Protein AF-A0A4W5NJ64-F1 (afdb_monomer)

Mean predicted aligned error: 7.66 Å

Foldseek 3Di:
DDDDDDPPCVVVVVVVVVVVLCVDPVSVCVPVCVVLVPDPCSPDQKFKWFWADWDFFAFAPPDGDTFTWTWTQTPVRRDIAIAGEDDPPRSVVDDGGWMWMKGFPPPSQDDDDRGPRHGIHTQDTPVPDGPVVVVVPD

Structure (mmCIF, N/CA/C/O backbone):
data_AF-A0A4W5NJ64-F1
#
_entry.id   AF-A0A4W5NJ64-F1
#
loop_
_atom_site.group_PDB
_atom_site.id
_atom_site.type_symbol
_atom_site.label_atom_id
_atom_site.label_alt_id
_atom_site.label_comp_id
_atom_site.label_asym_id
_atom_site.label_entity_id
_atom_site.label_seq_id
_atom_site.pdbx_PDB_ins_code
_atom_site.Cartn_x
_atom_site.Cartn_y
_atom_site.Cartn_z
_atom_site.occupancy
_atom_site.B_iso_or_equiv
_atom_site.auth_seq_id
_atom_site.auth_comp_id
_atom_site.auth_asym_id
_atom_site.auth_atom_id
_atom_site.pdbx_PDB_model_num
ATOM 1 N N . LEU A 1 1 ? 36.021 8.921 -16.426 1.00 61.88 1 LEU A N 1
ATOM 2 C CA . LEU A 1 1 ? 36.024 8.192 -17.720 1.00 61.88 1 LEU A CA 1
ATOM 3 C C . LEU A 1 1 ? 34.623 8.229 -18.337 1.00 61.88 1 LEU A C 1
ATOM 5 O O . LEU A 1 1 ? 33.665 7.970 -17.621 1.00 61.88 1 LEU A O 1
ATOM 9 N N . GLY A 1 2 ? 34.485 8.582 -19.620 1.00 83.94 2 GLY A N 1
ATOM 10 C CA . GLY A 1 2 ? 33.190 8.682 -20.316 1.00 83.94 2 GLY A CA 1
ATOM 11 C C . GLY A 1 2 ? 32.767 7.407 -21.063 1.00 83.94 2 GLY A C 1
ATOM 12 O O . GLY A 1 2 ? 33.479 6.405 -21.074 1.00 83.94 2 GLY A O 1
ATOM 13 N N . LYS A 1 3 ? 31.600 7.450 -21.721 1.00 88.75 3 LYS A N 1
ATOM 14 C CA . LYS A 1 3 ? 31.104 6.358 -22.583 1.00 88.75 3 LYS A CA 1
ATOM 15 C C . LYS A 1 3 ? 32.021 6.158 -23.799 1.00 88.75 3 LYS A C 1
ATOM 17 O O . LYS A 1 3 ? 32.560 7.126 -24.331 1.00 88.75 3 LYS A O 1
ATOM 22 N N . CYS A 1 4 ? 32.150 4.918 -24.273 1.00 89.62 4 CYS A N 1
ATOM 23 C CA . CYS A 1 4 ? 32.887 4.609 -25.503 1.00 89.62 4 CYS A CA 1
ATOM 24 C C . CYS A 1 4 ? 32.230 5.289 -26.722 1.00 89.62 4 CYS A C 1
ATOM 26 O O . CYS A 1 4 ? 31.006 5.270 -26.835 1.00 89.62 4 CYS A O 1
ATOM 28 N N . ARG A 1 5 ? 33.037 5.863 -27.630 1.00 90.50 5 ARG A N 1
ATOM 29 C CA . ARG A 1 5 ? 32.572 6.618 -28.818 1.00 90.50 5 ARG A CA 1
ATOM 30 C C . ARG A 1 5 ? 32.934 5.981 -30.170 1.00 90.50 5 ARG A C 1
ATOM 32 O O . ARG A 1 5 ? 32.692 6.578 -31.209 1.00 90.50 5 ARG A O 1
ATOM 39 N N . GLY A 1 6 ? 33.526 4.785 -30.178 1.00 92.56 6 GLY A N 1
ATOM 40 C CA . GLY A 1 6 ? 33.935 4.118 -31.420 1.00 92.56 6 GLY A CA 1
ATOM 41 C C . GLY A 1 6 ? 32.748 3.589 -32.236 1.00 92.56 6 GLY A C 1
ATOM 42 O O . GLY A 1 6 ? 31.773 3.098 -31.663 1.00 92.56 6 GLY A O 1
ATOM 43 N N . LEU A 1 7 ? 32.866 3.600 -33.568 1.00 90.50 7 LEU A N 1
ATOM 44 C CA . LEU A 1 7 ? 31.830 3.159 -34.520 1.00 90.50 7 LEU A CA 1
ATOM 45 C C . LEU A 1 7 ? 31.311 1.727 -34.261 1.00 90.50 7 LEU A C 1
ATOM 47 O O . LEU A 1 7 ? 30.127 1.453 -34.422 1.00 90.50 7 LEU A O 1
ATOM 51 N N . ARG A 1 8 ? 32.166 0.810 -33.779 1.00 92.88 8 ARG A N 1
ATOM 52 C CA . ARG A 1 8 ? 31.817 -0.601 -33.500 1.00 92.88 8 ARG A CA 1
ATOM 53 C C . ARG A 1 8 ? 31.455 -0.885 -32.030 1.00 92.88 8 ARG A C 1
ATOM 55 O O . ARG A 1 8 ? 31.517 -2.026 -31.583 1.00 92.88 8 ARG A O 1
ATOM 62 N N . THR A 1 9 ? 31.071 0.128 -31.243 1.00 93.12 9 THR A N 1
ATOM 63 C CA . THR A 1 9 ? 30.834 -0.020 -29.785 1.00 93.12 9 THR A CA 1
ATOM 64 C C . THR A 1 9 ? 29.366 -0.210 -29.373 1.00 93.12 9 THR A C 1
ATOM 66 O O . THR A 1 9 ? 29.065 -0.313 -28.180 1.00 93.12 9 THR A O 1
ATOM 69 N N . ALA A 1 10 ? 28.443 -0.338 -30.332 1.00 92.94 10 ALA A N 1
ATOM 70 C CA . ALA A 1 10 ? 27.000 -0.420 -30.082 1.00 92.94 10 ALA A CA 1
ATOM 71 C C . ALA A 1 10 ? 26.595 -1.518 -29.073 1.00 92.94 10 ALA A C 1
ATOM 73 O O . ALA A 1 10 ? 25.803 -1.268 -28.161 1.00 92.94 10 ALA A O 1
ATOM 74 N N . ARG A 1 11 ? 27.175 -2.725 -29.179 1.00 94.19 11 ARG A N 1
ATOM 75 C CA . ARG A 1 11 ? 26.878 -3.850 -28.268 1.00 94.19 11 ARG A CA 1
ATOM 76 C C . ARG A 1 11 ? 27.218 -3.513 -26.813 1.00 94.19 11 ARG A C 1
ATOM 78 O O . ARG A 1 11 ? 26.405 -3.763 -25.924 1.00 94.19 11 ARG A O 1
ATOM 85 N N . LYS A 1 12 ? 28.387 -2.906 -26.584 1.00 93.38 12 LYS A N 1
ATOM 86 C CA . LYS A 1 12 ? 28.856 -2.507 -25.249 1.00 93.38 12 LYS A CA 1
ATOM 87 C C . LYS A 1 12 ? 27.936 -1.451 -24.641 1.00 93.38 12 LYS A C 1
ATOM 89 O O . LYS A 1 12 ? 27.519 -1.601 -23.497 1.00 93.38 12 LYS A O 1
ATOM 94 N N . LEU A 1 13 ? 27.555 -0.434 -2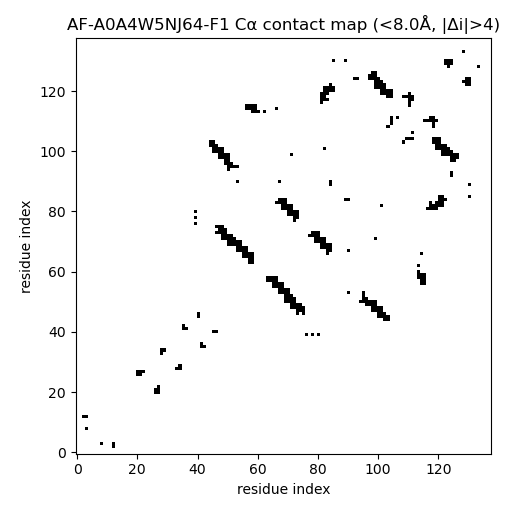5.418 1.00 94.19 13 LEU A N 1
ATOM 95 C CA . LEU A 1 13 ? 26.632 0.614 -24.967 1.00 94.19 13 LEU A CA 1
ATOM 96 C C . LEU A 1 13 ? 25.252 0.051 -24.596 1.00 94.19 13 LEU A C 1
ATOM 98 O O . LEU A 1 13 ? 24.678 0.449 -23.582 1.00 94.19 13 LEU A O 1
ATOM 102 N N . ARG A 1 14 ? 24.735 -0.904 -25.379 1.00 94.62 14 ARG A N 1
ATOM 103 C CA . ARG A 1 14 ? 23.450 -1.564 -25.108 1.00 94.62 14 ARG A CA 1
ATOM 104 C C . ARG A 1 14 ? 23.479 -2.385 -23.820 1.00 94.62 14 ARG A C 1
ATOM 106 O O . ARG A 1 14 ? 22.570 -2.248 -23.003 1.00 94.62 14 ARG A O 1
ATOM 113 N N . ASN A 1 15 ? 24.501 -3.222 -23.644 1.00 94.62 15 ASN A N 1
ATOM 114 C CA . ASN A 1 15 ? 24.629 -4.074 -22.460 1.00 94.62 15 ASN A CA 1
ATOM 115 C C . ASN A 1 15 ? 24.835 -3.229 -21.203 1.00 94.62 15 ASN A C 1
ATOM 117 O O . ASN A 1 15 ? 24.083 -3.383 -20.245 1.00 94.62 15 ASN A O 1
ATOM 121 N N . HIS A 1 16 ? 25.724 -2.235 -21.272 1.00 93.50 16 HIS A N 1
ATOM 122 C CA . HIS A 1 16 ? 25.937 -1.295 -20.178 1.00 93.50 16 HIS A CA 1
ATOM 123 C C . HIS A 1 16 ? 24.636 -0.579 -19.790 1.00 93.50 16 HIS A C 1
ATOM 125 O O . HIS A 1 16 ? 24.290 -0.520 -18.617 1.00 93.50 16 HIS A O 1
ATOM 131 N N . ARG A 1 17 ? 23.842 -0.094 -20.758 1.00 93.00 17 ARG A N 1
ATOM 132 C CA . ARG A 1 17 ? 22.546 0.533 -20.450 1.00 93.00 17 ARG A CA 1
ATOM 133 C C . ARG A 1 17 ? 21.558 -0.442 -19.810 1.00 93.00 17 ARG A C 1
ATOM 135 O O . ARG A 1 17 ? 20.799 -0.026 -18.943 1.00 93.00 17 ARG A O 1
ATOM 142 N N . ARG A 1 18 ? 21.539 -1.707 -20.242 1.00 93.06 18 ARG A N 1
ATOM 143 C CA . ARG A 1 18 ? 20.667 -2.748 -19.678 1.00 93.06 18 ARG A CA 1
ATOM 144 C C . ARG A 1 18 ? 21.027 -3.038 -18.223 1.00 93.06 18 ARG A C 1
ATOM 146 O O . ARG A 1 18 ? 20.129 -3.070 -17.393 1.00 93.06 18 ARG A O 1
ATOM 153 N N . GLU A 1 19 ? 22.311 -3.203 -17.927 1.00 93.31 19 GLU A N 1
ATOM 154 C CA . GLU A 1 19 ? 22.823 -3.393 -16.565 1.00 93.31 19 GLU A CA 1
ATOM 155 C 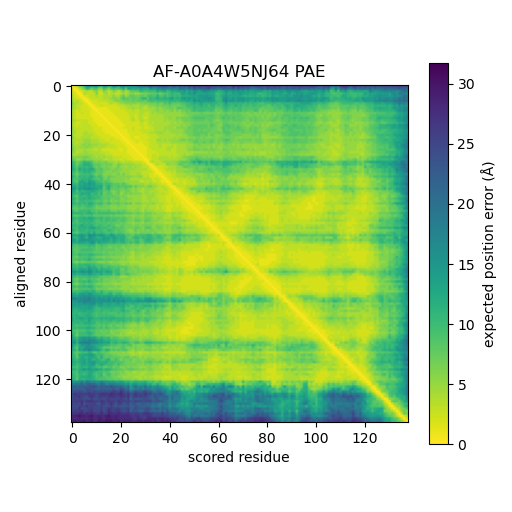C . GLU A 1 19 ? 22.509 -2.179 -15.692 1.00 93.31 19 GLU A C 1
ATOM 157 O O . GLU A 1 19 ? 21.895 -2.315 -14.639 1.00 93.31 19 GLU A O 1
ATOM 162 N N . GLN A 1 20 ? 22.811 -0.974 -16.186 1.00 93.44 20 GLN A N 1
ATOM 163 C CA . GLN A 1 20 ? 22.557 0.262 -15.450 1.00 93.44 20 GLN A CA 1
ATOM 164 C C . GLN A 1 20 ? 21.072 0.495 -15.163 1.00 93.44 20 GLN A C 1
ATOM 166 O O . GLN A 1 20 ? 20.718 1.039 -14.120 1.00 93.44 20 GLN A O 1
ATOM 171 N N . ARG A 1 21 ? 20.179 0.027 -16.044 1.00 94.19 21 ARG A N 1
ATOM 172 C CA . ARG A 1 21 ? 18.732 0.127 -15.837 1.00 94.19 21 ARG A CA 1
ATOM 173 C C . ARG A 1 21 ? 18.262 -0.627 -14.589 1.00 94.19 21 ARG A C 1
ATOM 175 O O . ARG A 1 21 ? 17.286 -0.217 -13.976 1.00 94.19 21 ARG A O 1
ATOM 182 N N . TRP A 1 22 ? 18.958 -1.682 -14.167 1.00 93.00 22 TRP A N 1
ATOM 183 C CA . TRP A 1 22 ? 18.621 -2.405 -12.936 1.00 93.00 22 TRP A CA 1
ATOM 184 C C . TRP A 1 22 ? 18.959 -1.639 -11.651 1.00 93.00 22 TRP A C 1
ATO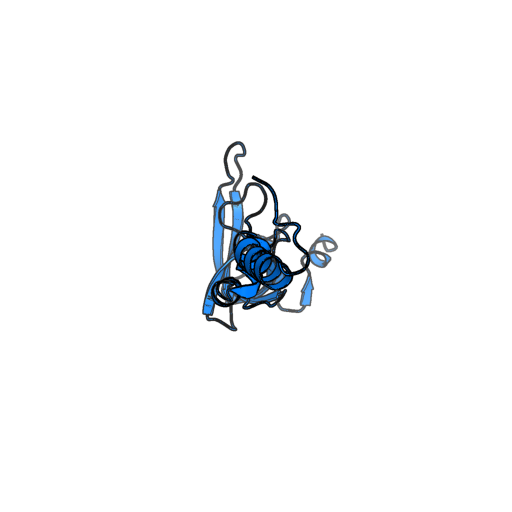M 186 O O . TRP A 1 22 ? 18.408 -1.969 -10.598 1.00 93.00 22 TRP A O 1
ATOM 196 N N . HIS A 1 23 ? 19.807 -0.607 -11.723 1.00 91.62 23 HIS A N 1
ATOM 197 C CA . HIS A 1 23 ? 20.041 0.307 -10.601 1.00 91.62 23 HIS A CA 1
ATOM 198 C C . HIS A 1 23 ? 18.899 1.318 -10.417 1.00 91.62 23 HIS A C 1
ATOM 200 O O . HIS A 1 23 ? 18.755 1.878 -9.330 1.00 91.62 23 HIS A O 1
ATOM 206 N N . ASP A 1 24 ? 18.042 1.514 -11.425 1.00 93.62 24 ASP A N 1
ATOM 207 C CA . ASP A 1 24 ? 16.823 2.303 -11.265 1.00 93.62 24 ASP A CA 1
ATOM 208 C C . ASP A 1 24 ? 15.805 1.535 -10.405 1.00 93.62 24 ASP A C 1
ATOM 210 O O . ASP A 1 24 ? 15.321 0.449 -10.748 1.00 93.62 24 ASP A O 1
ATOM 214 N N . LYS A 1 25 ? 15.449 2.138 -9.267 1.00 90.44 25 LYS A N 1
ATOM 215 C CA . LYS A 1 25 ? 14.502 1.594 -8.291 1.00 90.44 25 LYS A CA 1
ATOM 216 C C . LYS A 1 25 ? 13.129 1.315 -8.902 1.00 90.44 25 LYS A C 1
ATOM 218 O O . LYS A 1 25 ? 12.506 0.316 -8.538 1.00 90.44 25 LYS A O 1
ATOM 223 N N . GLN A 1 26 ? 12.636 2.175 -9.798 1.00 89.94 26 GLN A N 1
ATOM 224 C CA . GLN A 1 26 ? 11.323 1.987 -10.421 1.00 89.94 26 GLN A CA 1
ATOM 225 C C . GLN A 1 26 ? 11.354 0.816 -11.399 1.00 89.94 26 GLN A C 1
ATOM 227 O O . GLN A 1 26 ? 10.488 -0.060 -11.337 1.00 89.94 26 GLN A O 1
ATOM 232 N N . TYR A 1 27 ? 12.395 0.757 -12.232 1.00 92.00 27 TYR A N 1
ATOM 233 C CA . TYR A 1 27 ? 12.587 -0.337 -13.175 1.00 92.00 27 TYR A CA 1
ATOM 234 C C . TYR A 1 27 ? 12.708 -1.681 -12.455 1.00 92.00 27 TYR A C 1
ATOM 236 O O . TYR A 1 27 ? 11.979 -2.620 -12.782 1.00 92.00 27 TYR A O 1
ATOM 244 N N . LYS A 1 28 ? 13.547 -1.750 -11.413 1.00 92.06 28 LYS A N 1
ATOM 245 C CA . LYS A 1 28 ? 13.707 -2.948 -10.583 1.00 92.06 28 LYS A CA 1
ATOM 246 C C . LYS A 1 28 ? 12.385 -3.373 -9.941 1.00 92.06 28 LYS A C 1
ATOM 248 O O . LYS A 1 28 ? 12.041 -4.549 -9.986 1.00 92.06 28 LYS A O 1
ATOM 253 N N . LYS A 1 29 ? 11.608 -2.434 -9.385 1.00 87.81 29 LYS A N 1
ATOM 254 C CA . LYS A 1 29 ? 10.309 -2.732 -8.751 1.00 87.81 29 LYS A CA 1
ATOM 255 C C . LYS A 1 29 ? 9.297 -3.318 -9.744 1.00 87.81 29 LYS A C 1
ATOM 257 O O . LYS A 1 29 ? 8.554 -4.218 -9.364 1.00 87.81 29 LYS A O 1
ATOM 262 N N . ALA A 1 30 ? 9.275 -2.819 -10.980 1.00 87.44 30 ALA A N 1
ATOM 263 C CA . ALA A 1 30 ? 8.356 -3.282 -12.017 1.00 87.44 30 ALA A CA 1
ATOM 264 C C . ALA A 1 30 ? 8.754 -4.647 -12.608 1.00 87.44 30 ALA A C 1
ATOM 266 O O . ALA A 1 30 ? 7.890 -5.493 -12.804 1.00 87.44 30 ALA A O 1
ATOM 267 N N . HIS A 1 31 ? 10.049 -4.886 -12.849 1.00 88.44 31 HIS A N 1
ATOM 268 C CA . HIS A 1 31 ? 10.515 -6.054 -13.612 1.00 88.44 31 HIS A CA 1
ATOM 269 C C . HIS A 1 31 ? 10.911 -7.258 -12.748 1.00 88.44 31 HIS A C 1
ATOM 271 O O . HIS A 1 31 ? 11.024 -8.362 -13.269 1.00 88.44 31 HIS A O 1
ATOM 277 N N . LEU A 1 32 ? 11.117 -7.081 -11.438 1.00 86.69 32 LEU A N 1
ATOM 278 C CA . LEU A 1 32 ? 11.476 -8.186 -10.538 1.00 86.69 32 LEU A CA 1
ATOM 279 C C . LEU A 1 32 ? 10.262 -9.036 -10.111 1.00 86.69 32 LEU A C 1
ATOM 281 O O . LEU A 1 32 ? 10.432 -10.120 -9.56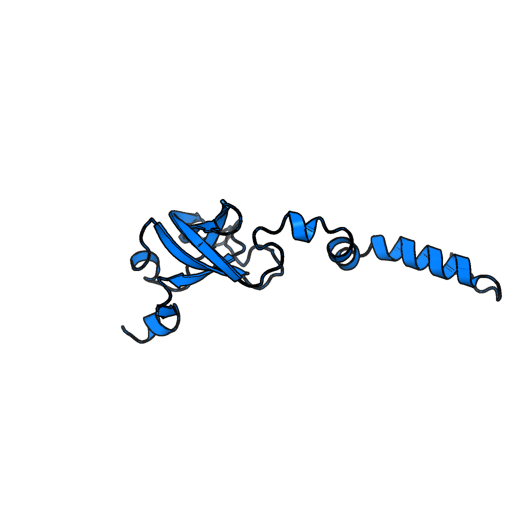6 1.00 86.69 32 LEU A O 1
ATOM 285 N N . GLY A 1 33 ? 9.031 -8.535 -10.272 1.00 84.12 33 GLY A N 1
ATOM 286 C CA . GLY A 1 33 ? 7.796 -9.234 -9.874 1.00 84.12 33 GLY A CA 1
ATOM 287 C C . GLY A 1 33 ? 7.570 -9.364 -8.356 1.00 84.12 33 GLY A C 1
ATOM 288 O O . GLY A 1 33 ? 6.436 -9.551 -7.913 1.00 84.12 33 GLY A O 1
ATOM 289 N N . THR A 1 34 ? 8.600 -9.171 -7.522 1.00 85.44 34 THR A N 1
ATOM 290 C CA . THR A 1 34 ? 8.506 -9.225 -6.050 1.00 85.44 34 THR A CA 1
ATOM 291 C C . THR A 1 34 ? 7.461 -8.259 -5.498 1.00 85.44 34 THR A C 1
ATOM 293 O O . THR A 1 34 ? 6.740 -8.590 -4.559 1.00 85.44 34 THR A O 1
ATOM 296 N N . ALA A 1 35 ? 7.343 -7.071 -6.098 1.00 81.00 35 ALA A N 1
ATOM 297 C CA . ALA A 1 35 ? 6.365 -6.073 -5.684 1.00 81.00 35 ALA A CA 1
ATOM 298 C C . ALA A 1 35 ? 4.920 -6.550 -5.887 1.00 81.00 35 ALA A C 1
ATOM 300 O O . ALA A 1 35 ? 4.070 -6.255 -5.051 1.00 81.00 35 ALA A O 1
ATOM 301 N N . LEU A 1 36 ? 4.648 -7.310 -6.953 1.00 82.44 36 LEU A N 1
ATOM 302 C CA . LEU A 1 36 ? 3.325 -7.868 -7.228 1.00 82.44 36 LEU A CA 1
ATOM 303 C C . LEU A 1 36 ? 2.969 -8.952 -6.201 1.00 82.44 36 LEU A C 1
ATOM 305 O O . LEU A 1 36 ? 1.888 -8.916 -5.622 1.00 82.44 36 LEU A O 1
ATOM 309 N N . LYS A 1 37 ? 3.917 -9.854 -5.909 1.00 83.25 37 LYS A N 1
ATOM 310 C CA . LYS A 1 37 ? 3.747 -10.943 -4.930 1.00 83.25 37 LYS A CA 1
ATOM 311 C C . LYS A 1 37 ? 3.552 -10.423 -3.500 1.00 83.25 37 LYS A C 1
ATOM 313 O O . LYS A 1 37 ? 2.717 -10.929 -2.745 1.00 83.25 37 LYS A O 1
ATOM 318 N N . ALA A 1 38 ? 4.322 -9.404 -3.121 1.00 85.69 38 ALA A N 1
ATOM 319 C CA . ALA A 1 38 ? 4.265 -8.812 -1.788 1.00 85.69 38 ALA A CA 1
ATOM 320 C C . ALA A 1 38 ? 3.029 -7.921 -1.583 1.00 85.69 38 ALA A C 1
ATOM 322 O O . ALA A 1 38 ? 2.560 -7.781 -0.453 1.00 85.69 38 ALA A O 1
ATOM 323 N N . ASN A 1 39 ? 2.480 -7.325 -2.647 1.00 86.75 39 ASN A N 1
ATOM 324 C CA . ASN A 1 39 ? 1.328 -6.436 -2.535 1.00 86.75 39 ASN A CA 1
ATOM 325 C C . ASN A 1 39 ? 0.085 -7.214 -2.050 1.00 86.75 39 ASN A C 1
ATOM 327 O O . ASN A 1 39 ? -0.326 -8.175 -2.706 1.00 86.75 39 ASN A O 1
ATOM 331 N N . PRO A 1 40 ? -0.562 -6.818 -0.937 1.00 86.94 40 PRO A N 1
ATOM 332 C CA . PRO A 1 40 ? -1.781 -7.477 -0.471 1.00 86.94 40 PRO A CA 1
ATOM 333 C C . PRO A 1 40 ? -2.939 -7.374 -1.473 1.00 86.94 40 PRO A C 1
ATOM 335 O O . PRO A 1 40 ? -3.797 -8.252 -1.486 1.00 86.94 40 PRO A O 1
ATOM 338 N N . PHE A 1 41 ? -2.942 -6.370 -2.359 1.00 88.00 41 PHE A N 1
ATOM 339 C CA . PHE A 1 41 ? -3.956 -6.236 -3.408 1.00 88.00 41 PHE A CA 1
ATOM 340 C C . PHE A 1 41 ? -3.651 -7.025 -4.684 1.00 88.00 41 PHE A C 1
ATOM 342 O O . PHE A 1 41 ? -4.525 -7.113 -5.545 1.00 88.00 41 PHE A O 1
ATOM 349 N N . GLY A 1 42 ? -2.455 -7.604 -4.826 1.00 84.56 42 GLY A N 1
ATOM 350 C CA . GLY A 1 42 ? -2.088 -8.377 -6.018 1.00 84.56 42 GLY A CA 1
ATOM 351 C C . GLY A 1 42 ? -2.093 -7.567 -7.322 1.00 84.56 42 GLY A C 1
ATOM 352 O O . GLY A 1 42 ? -2.294 -8.135 -8.384 1.00 84.56 42 GLY A O 1
ATOM 353 N N . GLY A 1 43 ? -1.917 -6.241 -7.254 1.00 84.25 43 GLY A N 1
ATOM 354 C CA . GLY A 1 43 ? -1.938 -5.354 -8.427 1.00 84.25 43 GLY A CA 1
ATOM 355 C C . GLY A 1 43 ? -3.294 -4.707 -8.731 1.00 84.25 43 GLY A C 1
ATOM 356 O O . GLY A 1 43 ? -3.339 -3.781 -9.533 1.00 84.25 43 GLY A O 1
ATOM 357 N N . ALA A 1 44 ? -4.369 -5.115 -8.050 1.00 88.50 44 ALA A N 1
ATOM 358 C CA . ALA A 1 44 ? -5.661 -4.439 -8.149 1.00 88.50 44 ALA A CA 1
ATOM 359 C C . ALA A 1 44 ? -5.644 -3.055 -7.473 1.00 88.50 44 ALA A C 1
AT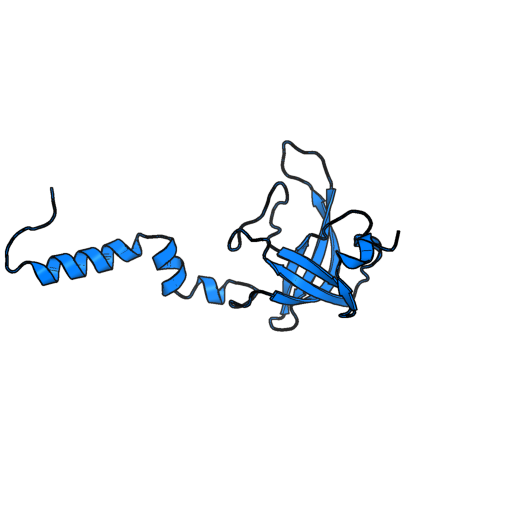OM 361 O O . ALA A 1 44 ? -4.899 -2.825 -6.515 1.00 88.50 44 ALA A O 1
ATOM 362 N N . SER A 1 45 ? -6.501 -2.149 -7.951 1.00 87.12 45 SER A N 1
ATOM 363 C CA . SER A 1 45 ? -6.693 -0.815 -7.368 1.00 87.12 45 SER A CA 1
ATOM 364 C C . SER A 1 45 ? -7.442 -0.868 -6.030 1.00 87.12 45 SER A C 1
ATOM 366 O O . SER A 1 45 ? -7.072 -0.161 -5.090 1.00 87.12 45 SER A O 1
ATOM 368 N N . HIS A 1 46 ? -8.442 -1.749 -5.940 1.00 89.75 46 HIS A N 1
ATOM 369 C CA . HIS A 1 46 ? -9.324 -1.926 -4.787 1.00 89.75 46 HIS A CA 1
ATOM 370 C C . HIS A 1 46 ? -9.380 -3.400 -4.369 1.00 89.75 46 HIS A C 1
ATOM 372 O O . HIS A 1 46 ? -9.041 -4.310 -5.138 1.00 89.75 46 HIS A O 1
ATOM 378 N N . ALA A 1 47 ? -9.797 -3.651 -3.133 1.00 91.50 47 ALA A N 1
ATOM 379 C CA . ALA A 1 47 ? -10.053 -4.993 -2.640 1.00 91.50 47 ALA A CA 1
ATOM 380 C C . ALA A 1 47 ? -11.211 -4.994 -1.643 1.00 91.50 47 ALA A C 1
ATOM 382 O O . ALA A 1 47 ? -11.286 -4.119 -0.784 1.00 91.50 47 ALA A O 1
ATOM 383 N N . LYS A 1 48 ? -12.073 -6.007 -1.741 1.00 91.69 48 LYS A N 1
ATOM 384 C CA . LYS A 1 48 ? -13.089 -6.284 -0.728 1.00 91.69 48 LYS A CA 1
ATOM 385 C C . LYS A 1 48 ? -12.468 -7.067 0.433 1.00 91.69 48 LYS A C 1
ATOM 387 O O . LYS A 1 48 ? -11.602 -7.929 0.217 1.00 91.69 48 LYS A O 1
ATOM 392 N N . GLY A 1 49 ? -12.892 -6.763 1.649 1.00 93.44 49 GLY A N 1
ATOM 393 C CA . GLY A 1 49 ? -12.482 -7.471 2.850 1.00 93.44 49 GLY A CA 1
ATOM 394 C C . GLY A 1 49 ? -13.560 -7.467 3.923 1.00 93.44 49 GLY A C 1
ATOM 395 O O . GLY A 1 49 ? -14.560 -6.775 3.786 1.00 93.44 49 GLY A O 1
ATOM 396 N N . ILE A 1 50 ? -13.32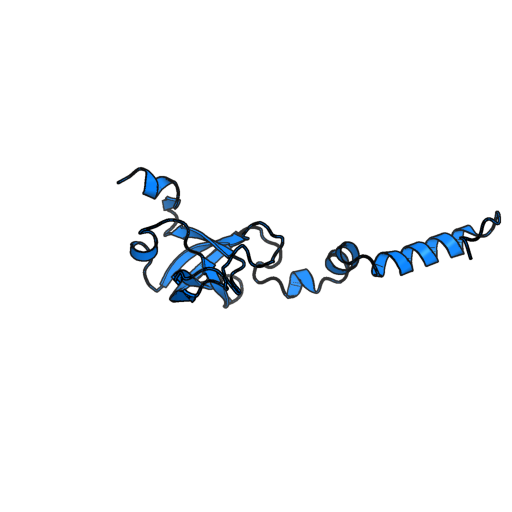5 -8.255 4.964 1.00 92.88 50 ILE A N 1
ATOM 397 C CA . ILE A 1 50 ? -14.193 -8.400 6.132 1.00 92.88 50 ILE A CA 1
ATOM 398 C C . ILE A 1 50 ? -13.511 -7.729 7.322 1.00 92.88 50 ILE A C 1
ATOM 400 O O . ILE A 1 50 ? -12.298 -7.890 7.507 1.00 92.88 50 ILE A O 1
ATOM 404 N N . VAL A 1 51 ? -14.263 -6.961 8.102 1.00 93.31 51 VAL A N 1
ATOM 405 C CA . VAL A 1 51 ? -13.767 -6.319 9.324 1.00 93.31 51 VAL A CA 1
ATOM 406 C C . VAL A 1 51 ? -13.541 -7.359 10.417 1.00 93.31 51 VAL A C 1
ATOM 408 O O . VAL A 1 51 ? -14.387 -8.211 10.651 1.00 93.31 51 VAL A O 1
ATOM 411 N N . LEU A 1 52 ? -12.387 -7.284 11.081 1.00 93.38 52 LEU A N 1
ATOM 412 C CA . LEU A 1 52 ? -12.062 -8.117 12.239 1.00 93.38 52 LEU A CA 1
ATOM 413 C C . LEU A 1 52 ? -12.245 -7.350 13.547 1.00 93.38 52 LEU A C 1
ATOM 415 O O . LEU A 1 52 ? -12.961 -7.800 14.421 1.00 93.38 52 LEU A O 1
ATOM 419 N N . GLU A 1 53 ? -11.570 -6.208 13.685 1.00 93.06 53 GLU A N 1
ATOM 420 C CA . GLU A 1 53 ? -11.566 -5.420 14.921 1.00 93.06 53 GLU A CA 1
ATOM 421 C C . GLU A 1 53 ? -11.338 -3.933 14.613 1.00 93.06 53 GLU A C 1
ATOM 423 O O . GLU A 1 53 ? -10.688 -3.567 13.618 1.00 93.06 53 GLU A O 1
ATOM 428 N N . LYS A 1 54 ? -11.842 -3.066 15.494 1.00 91.56 54 LYS A N 1
ATOM 429 C CA . LYS A 1 54 ? -11.584 -1.619 15.479 1.00 91.56 54 LYS A CA 1
ATOM 430 C C . LYS A 1 54 ? -10.269 -1.334 16.206 1.00 91.56 54 LYS A C 1
ATOM 432 O O . LYS A 1 54 ? -10.049 -1.824 17.306 1.00 91.56 54 LYS A O 1
ATOM 437 N N . VAL A 1 55 ? -9.392 -0.527 15.610 1.00 92.56 55 VAL A N 1
ATOM 438 C CA . VAL A 1 55 ? -8.064 -0.212 16.165 1.00 92.56 55 VAL A CA 1
ATOM 439 C C . VAL A 1 55 ? -7.841 1.293 16.199 1.00 92.56 55 VAL A C 1
ATOM 441 O O . VAL A 1 55 ? -7.939 1.973 15.179 1.00 92.56 55 VAL A O 1
ATOM 444 N N . GLY A 1 56 ? -7.468 1.814 17.365 1.00 92.00 56 GLY A N 1
ATOM 445 C CA . GLY A 1 56 ? -6.913 3.159 17.493 1.00 92.00 56 GLY A CA 1
ATOM 446 C C . GLY A 1 56 ? -5.411 3.132 17.231 1.00 92.00 56 GLY A C 1
ATOM 447 O O . GLY A 1 56 ? -4.677 2.464 17.951 1.00 92.00 56 GLY A O 1
ATOM 448 N N . VAL A 1 57 ? -4.947 3.837 16.198 1.00 92.38 57 VAL A N 1
ATOM 449 C CA . VAL A 1 57 ? -3.511 3.983 15.918 1.00 92.38 57 VAL A CA 1
ATOM 450 C C . VAL A 1 57 ? -3.054 5.358 16.384 1.00 92.38 57 VAL A C 1
ATOM 452 O O . VAL A 1 57 ? -3.600 6.370 15.948 1.00 92.38 57 VAL A O 1
ATOM 455 N N . GLU A 1 58 ? -2.039 5.407 17.239 1.00 92.44 58 GLU A N 1
ATOM 456 C CA . GLU A 1 58 ? -1.434 6.670 17.664 1.00 92.44 58 GLU A CA 1
ATOM 457 C C . GLU A 1 58 ? -0.737 7.374 16.493 1.00 92.44 58 GLU A C 1
ATOM 459 O O . GLU A 1 58 ? -0.052 6.754 15.668 1.00 92.44 58 GLU A O 1
ATOM 464 N N . ALA A 1 59 ? -0.926 8.688 16.407 1.00 93.31 59 ALA A N 1
ATOM 465 C CA . ALA A 1 59 ? -0.235 9.523 15.441 1.00 93.31 59 ALA A CA 1
ATOM 466 C C . ALA A 1 59 ? 1.274 9.563 15.725 1.00 93.31 59 ALA A C 1
ATOM 468 O O . ALA A 1 59 ? 1.736 9.497 16.863 1.00 93.31 59 ALA A O 1
ATOM 469 N N . LYS A 1 60 ? 2.068 9.708 14.664 1.00 91.44 60 LYS A N 1
ATOM 470 C CA . LYS A 1 60 ? 3.496 9.994 14.797 1.00 91.44 60 LYS A CA 1
ATOM 471 C C . LYS A 1 60 ? 3.704 11.377 15.410 1.00 91.44 60 LYS A C 1
ATOM 473 O O . LYS A 1 60 ? 3.049 12.345 15.018 1.00 91.44 60 LYS A O 1
ATOM 478 N N . GLN A 1 61 ? 4.722 11.468 16.262 1.00 90.50 61 GLN A N 1
ATOM 479 C CA . GLN A 1 61 ? 5.305 12.737 16.702 1.00 90.50 61 GLN A CA 1
ATOM 480 C C . GLN A 1 61 ? 5.588 13.623 15.473 1.00 90.50 61 GLN A C 1
ATOM 482 O O . GLN A 1 61 ? 6.101 13.098 14.475 1.00 90.50 61 GLN A O 1
ATOM 487 N N . PRO A 1 62 ? 5.243 14.925 15.473 1.00 92.75 62 PRO A N 1
ATOM 488 C CA . PRO A 1 62 ? 4.954 15.817 16.610 1.00 92.75 62 PRO A CA 1
ATOM 489 C C . PRO A 1 62 ? 3.477 15.917 17.043 1.00 92.75 62 PRO A C 1
ATOM 491 O O . PRO A 1 62 ? 3.155 16.700 17.931 1.00 92.75 62 PRO A O 1
ATOM 494 N N . ASN A 1 63 ? 2.566 15.178 16.406 1.00 91.44 63 ASN A N 1
ATOM 495 C CA . ASN A 1 63 ? 1.133 15.291 16.678 1.00 91.44 63 ASN A CA 1
ATOM 496 C C . ASN A 1 63 ? 0.699 14.336 17.800 1.00 91.44 63 ASN A C 1
ATOM 498 O O . ASN A 1 63 ? 1.219 13.227 17.908 1.00 91.44 63 ASN A O 1
ATOM 502 N N . SER A 1 64 ? -0.313 14.738 18.575 1.00 87.81 64 SER A N 1
ATOM 503 C CA . SER A 1 64 ? -0.990 13.896 19.569 1.00 87.81 64 SER A CA 1
ATOM 504 C C . SER A 1 64 ? -2.441 13.685 19.143 1.00 87.81 64 SER A C 1
ATOM 506 O O . SER A 1 64 ? -3.275 14.578 19.275 1.00 87.81 64 SER A O 1
ATOM 508 N N . ALA A 1 65 ? -2.727 12.531 18.538 1.00 90.44 65 ALA A N 1
ATOM 509 C CA . ALA A 1 65 ? -4.074 12.147 18.124 1.00 90.44 65 ALA A CA 1
ATOM 510 C C . ALA A 1 65 ? -4.187 10.625 17.987 1.00 90.44 65 ALA A C 1
ATOM 512 O O . ALA A 1 65 ? -3.227 9.955 17.603 1.00 90.44 65 ALA A O 1
ATOM 513 N N . ILE A 1 66 ? -5.386 10.091 18.229 1.00 91.00 66 ILE A N 1
ATOM 514 C CA . ILE A 1 66 ? -5.720 8.690 17.956 1.00 91.00 66 ILE A CA 1
ATOM 515 C C . ILE A 1 66 ? -6.463 8.630 16.623 1.00 91.00 66 ILE A C 1
ATOM 517 O O . ILE A 1 66 ? -7.540 9.202 16.454 1.00 91.00 66 ILE A O 1
ATOM 521 N N . ARG A 1 67 ? -5.877 7.938 15.649 1.00 91.56 67 ARG A N 1
ATOM 522 C CA . ARG A 1 67 ? -6.421 7.779 14.301 1.00 91.56 67 ARG A CA 1
ATOM 523 C C . ARG A 1 67 ? -7.262 6.512 14.245 1.00 91.56 67 ARG A C 1
ATOM 525 O O . ARG A 1 67 ? -6.760 5.407 14.457 1.00 91.56 67 ARG A O 1
ATOM 532 N N . LYS A 1 68 ? -8.549 6.685 13.945 1.00 91.06 68 LYS A N 1
ATOM 533 C CA . LYS A 1 68 ? -9.535 5.603 13.858 1.00 91.06 68 LYS A CA 1
ATOM 534 C C . LYS A 1 68 ? -9.213 4.713 12.656 1.00 91.06 68 LYS A C 1
ATOM 536 O O . LYS A 1 68 ? -9.253 5.148 11.505 1.00 91.06 68 LYS A O 1
ATOM 541 N N . CYS A 1 69 ? -8.847 3.470 12.930 1.00 92.00 69 CYS A N 1
ATOM 542 C CA . CYS A 1 69 ? -8.511 2.470 11.929 1.00 92.00 69 CYS A CA 1
ATOM 543 C C . CYS A 1 69 ? -9.303 1.187 12.182 1.00 92.00 69 CYS A C 1
ATOM 545 O O . CYS A 1 69 ? -9.870 0.965 13.249 1.00 92.00 69 CYS A O 1
ATOM 547 N N . VAL A 1 70 ? -9.318 0.317 11.182 1.00 93.00 70 VAL A N 1
ATOM 548 C CA . VAL A 1 70 ? -9.984 -0.980 11.238 1.00 93.00 70 VAL A CA 1
ATOM 549 C C . VAL A 1 70 ? -9.041 -2.039 10.689 1.00 93.00 70 VAL A C 1
ATOM 551 O O . VAL A 1 70 ? -8.318 -1.807 9.710 1.00 93.00 70 VAL A O 1
ATOM 554 N N . ARG A 1 71 ? -9.022 -3.216 11.317 1.00 94.31 71 ARG A N 1
ATOM 555 C CA . ARG A 1 71 ? -8.351 -4.384 10.748 1.00 94.31 71 ARG A CA 1
ATOM 556 C C . ARG A 1 71 ? -9.295 -5.109 9.821 1.00 94.31 71 ARG A C 1
ATOM 558 O O . ARG A 1 71 ? -10.393 -5.479 10.208 1.00 94.31 71 ARG A O 1
ATOM 565 N N . VAL A 1 72 ? -8.824 -5.347 8.608 1.00 94.12 72 VAL A N 1
ATOM 566 C CA . VAL A 1 72 ? -9.609 -5.963 7.546 1.00 94.12 72 VAL A CA 1
ATOM 567 C C . VAL A 1 72 ? -8.879 -7.193 7.038 1.00 94.12 72 VAL A C 1
ATOM 569 O O . VAL A 1 72 ? -7.681 -7.141 6.751 1.00 94.12 72 VAL A O 1
ATOM 572 N N . GLN A 1 73 ? -9.590 -8.300 6.886 1.00 94.62 73 GLN A N 1
ATOM 573 C CA . GLN A 1 73 ? -9.107 -9.480 6.188 1.00 94.62 73 GLN A CA 1
ATOM 574 C C . GLN A 1 73 ? -9.607 -9.462 4.747 1.00 94.62 73 GLN A C 1
ATOM 576 O O . GLN A 1 73 ? -10.804 -9.443 4.488 1.00 94.62 73 GLN A O 1
ATOM 581 N N . LEU A 1 74 ? -8.691 -9.466 3.780 1.00 93.81 74 LEU A N 1
ATOM 582 C CA . LEU A 1 74 ? -9.071 -9.496 2.369 1.00 93.81 74 LEU A CA 1
ATOM 583 C C . LEU A 1 74 ? -9.672 -10.853 1.998 1.00 93.81 74 LEU A C 1
ATOM 585 O O . LEU A 1 74 ? -9.008 -11.871 2.181 1.00 93.81 74 LEU A O 1
ATOM 589 N N . ILE A 1 75 ? -10.850 -10.857 1.371 1.00 92.56 75 ILE A N 1
ATOM 590 C CA . ILE A 1 75 ? -11.555 -12.094 0.982 1.00 92.56 75 ILE A CA 1
ATOM 591 C C . ILE A 1 75 ? -10.721 -12.895 -0.027 1.00 92.56 75 ILE A C 1
ATOM 593 O O . ILE A 1 75 ? -10.515 -14.091 0.131 1.00 92.56 75 ILE A O 1
ATOM 597 N N . LYS A 1 76 ? -10.144 -12.213 -1.024 1.00 88.81 76 LYS A N 1
ATOM 598 C CA . LYS A 1 76 ? -9.376 -12.856 -2.105 1.00 88.81 76 LYS A CA 1
ATOM 599 C C . LYS A 1 76 ? -8.108 -13.589 -1.655 1.00 88.81 76 LYS A C 1
ATOM 601 O O . LYS A 1 76 ? -7.699 -14.544 -2.296 1.00 88.81 76 LYS A O 1
ATOM 606 N N . ASN A 1 77 ? -7.449 -13.097 -0.604 1.00 88.06 77 ASN A N 1
ATOM 607 C CA . ASN A 1 77 ? -6.081 -13.501 -0.257 1.00 88.06 77 ASN A CA 1
ATOM 608 C C . ASN A 1 77 ? -5.936 -13.972 1.198 1.00 88.06 77 ASN A C 1
ATOM 610 O O . ASN A 1 77 ? -4.847 -14.389 1.579 1.00 88.06 77 ASN A O 1
ATOM 614 N N . GLY A 1 78 ? -6.951 -13.780 2.047 1.00 90.62 78 GLY A N 1
ATOM 615 C CA . GLY A 1 78 ? -6.882 -14.008 3.496 1.00 90.62 78 GLY A CA 1
ATOM 616 C C . GLY A 1 78 ? -5.896 -13.100 4.250 1.00 90.62 78 GLY A C 1
ATOM 617 O O . GLY A 1 78 ? -5.723 -13.235 5.459 1.00 90.62 78 GLY A O 1
ATOM 618 N N . LYS A 1 79 ? -5.227 -12.163 3.565 1.00 92.56 79 LYS A N 1
ATOM 619 C CA . LYS A 1 79 ? -4.237 -11.265 4.172 1.00 92.56 79 LYS A CA 1
ATOM 620 C C . LYS A 1 79 ? -4.932 -10.232 5.057 1.00 92.56 79 LYS A C 1
ATOM 622 O O . LYS A 1 79 ? -5.831 -9.529 4.595 1.00 92.56 79 LYS A O 1
ATOM 627 N N . LYS A 1 80 ? -4.454 -10.102 6.295 1.00 94.06 80 LYS A N 1
ATOM 628 C CA . LYS A 1 80 ? -4.895 -9.079 7.250 1.00 94.06 80 LYS A CA 1
ATOM 629 C C . LYS A 1 80 ? -4.179 -7.757 6.969 1.00 94.06 80 LYS A C 1
ATOM 631 O O . LYS A 1 80 ? -2.951 -7.715 6.899 1.00 94.06 80 LYS A O 1
ATOM 636 N N . ILE A 1 81 ? -4.938 -6.681 6.825 1.00 93.31 81 ILE A N 1
ATOM 637 C CA . ILE A 1 81 ? -4.454 -5.319 6.591 1.00 93.31 81 ILE A CA 1
ATOM 638 C C . ILE A 1 81 ? -5.069 -4.359 7.609 1.00 93.31 81 ILE A C 1
ATOM 640 O O . ILE A 1 81 ? -6.078 -4.667 8.236 1.00 93.31 81 ILE A O 1
ATOM 644 N N . THR A 1 82 ? -4.450 -3.196 7.780 1.00 92.81 82 THR A N 1
ATOM 645 C CA . THR A 1 82 ? -5.026 -2.068 8.516 1.00 92.81 82 THR A CA 1
ATOM 646 C C . THR A 1 82 ? -5.482 -1.012 7.517 1.00 92.81 82 THR A C 1
ATOM 648 O O . THR A 1 82 ? -4.730 -0.632 6.611 1.00 92.81 82 THR A O 1
ATOM 651 N N . ALA A 1 83 ? -6.727 -0.572 7.658 1.00 92.38 83 ALA A N 1
ATOM 652 C CA . ALA A 1 83 ? -7.330 0.469 6.843 1.00 92.38 83 ALA A CA 1
ATOM 653 C C . ALA A 1 83 ? -7.718 1.650 7.734 1.00 92.38 83 ALA A C 1
ATOM 655 O O . ALA A 1 83 ? -8.242 1.467 8.829 1.00 92.38 83 ALA A O 1
ATOM 656 N N . PHE A 1 84 ? -7.437 2.858 7.264 1.00 91.75 84 PHE A N 1
ATOM 657 C CA . PHE A 1 84 ? -7.891 4.086 7.903 1.00 91.75 84 PHE A CA 1
ATOM 658 C C . PHE A 1 84 ? -9.352 4.349 7.552 1.00 91.75 84 PHE A C 1
ATOM 660 O O . PHE A 1 84 ? -9.722 4.218 6.380 1.00 91.75 84 PHE A O 1
ATOM 667 N N . VAL A 1 85 ? -10.133 4.766 8.544 1.00 89.31 85 VAL A N 1
ATOM 668 C CA . VAL A 1 85 ? -11.502 5.234 8.339 1.00 89.31 85 VAL A CA 1
ATOM 669 C C . VAL A 1 85 ? -11.456 6.755 8.209 1.00 89.31 85 VAL A C 1
ATOM 671 O O . VAL A 1 85 ? -11.061 7.418 9.169 1.00 89.31 85 VAL A O 1
ATOM 674 N N . PRO A 1 86 ? -11.774 7.319 7.031 1.00 84.94 86 PRO A N 1
ATOM 675 C CA . PRO A 1 86 ? -11.836 8.763 6.871 1.00 84.94 86 PRO A CA 1
ATOM 676 C C . PRO A 1 86 ? -13.048 9.343 7.606 1.00 84.94 86 PRO A C 1
ATOM 678 O O . PRO A 1 86 ? -14.041 8.646 7.803 1.00 84.94 86 PRO A O 1
ATOM 681 N N . ASN A 1 87 ? -12.939 10.632 7.932 1.00 81.19 87 ASN A N 1
ATOM 682 C CA . ASN A 1 87 ? -13.986 11.478 8.507 1.00 81.19 87 ASN A CA 1
ATOM 683 C C . ASN A 1 87 ? -14.409 11.096 9.941 1.00 81.19 87 ASN A C 1
ATOM 685 O O . ASN A 1 87 ? -14.104 10.017 10.462 1.00 81.19 87 ASN A O 1
ATOM 689 N N . ASP A 1 88 ? -15.047 12.040 10.632 1.00 76.19 88 ASP A N 1
ATOM 690 C CA . ASP A 1 88 ? -15.484 11.863 12.016 1.00 76.19 88 ASP A CA 1
ATOM 691 C C . ASP A 1 88 ? -16.819 11.116 12.101 1.00 76.19 88 ASP A C 1
ATOM 693 O O . ASP A 1 88 ? -17.624 11.119 11.181 1.00 76.19 88 ASP A O 1
ATOM 697 N N . GLY A 1 89 ? -17.039 10.393 13.203 1.00 76.12 89 GLY A N 1
ATOM 698 C CA . GLY A 1 89 ? -18.251 9.582 13.403 1.00 76.12 89 GLY A CA 1
ATOM 699 C C . GLY A 1 89 ? -18.332 8.292 12.574 1.00 76.12 89 GLY A C 1
ATOM 700 O O . GLY A 1 89 ? -19.035 7.368 12.975 1.00 76.12 89 GLY A O 1
ATOM 701 N N . CYS A 1 90 ? -17.539 8.145 11.507 1.00 80.56 90 CYS A N 1
ATOM 702 C CA . CYS A 1 90 ? -17.628 6.992 10.606 1.00 80.56 90 CYS A CA 1
ATOM 703 C C . CYS A 1 90 ? -17.313 5.633 11.248 1.00 80.56 90 CYS A C 1
ATOM 705 O O . CYS A 1 90 ? -17.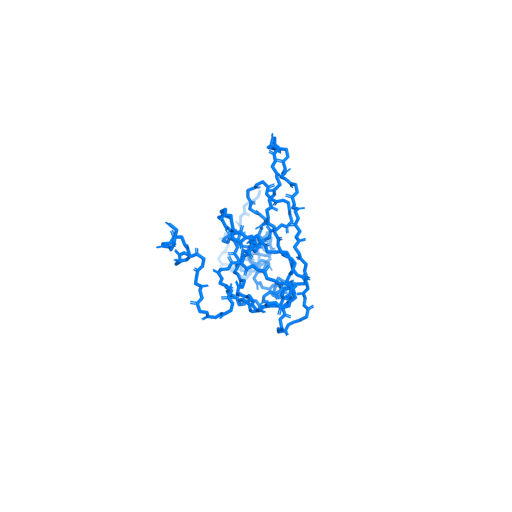725 4.604 10.730 1.00 80.56 90 CYS A O 1
ATOM 707 N N . LEU A 1 91 ? -16.620 5.606 12.391 1.00 81.50 91 LEU A N 1
ATOM 708 C CA . LEU A 1 91 ? -16.339 4.373 13.137 1.00 81.50 91 LEU A CA 1
ATOM 709 C C . LEU A 1 91 ? -17.598 3.746 13.769 1.00 81.50 91 LEU A C 1
ATOM 711 O O . LEU A 1 91 ? -17.594 2.554 14.088 1.00 81.50 91 LEU A O 1
ATOM 715 N N . ASN A 1 92 ? -18.655 4.537 13.964 1.00 83.56 92 ASN A N 1
ATOM 716 C CA . ASN A 1 92 ? -19.905 4.068 14.561 1.00 83.56 92 ASN A CA 1
ATOM 717 C C . ASN A 1 92 ? -20.720 3.214 13.582 1.00 83.56 92 ASN A C 1
ATOM 719 O O . ASN A 1 92 ? -21.437 2.330 14.025 1.00 83.56 92 ASN A O 1
ATOM 723 N N . PHE A 1 93 ? -20.563 3.431 12.274 1.00 81.31 93 PHE A N 1
ATOM 724 C CA . PHE A 1 93 ? -21.283 2.691 11.228 1.00 81.31 93 PHE A CA 1
ATOM 725 C C . PHE A 1 93 ? -20.653 1.345 10.864 1.00 81.31 93 PHE A C 1
ATOM 727 O O . PHE A 1 93 ? -21.153 0.659 9.982 1.00 81.31 93 PHE A O 1
ATOM 734 N N . ILE A 1 94 ? -19.518 1.009 11.472 1.00 84.81 94 ILE A N 1
ATOM 735 C CA . ILE A 1 94 ? -18.756 -0.195 11.148 1.00 84.81 94 ILE A CA 1
ATOM 736 C C . ILE A 1 94 ? -18.973 -1.182 12.272 1.00 84.81 94 ILE A C 1
ATOM 738 O O . ILE A 1 94 ? -18.640 -0.865 13.414 1.00 84.81 94 ILE A O 1
ATOM 742 N N . GLU A 1 95 ? -19.439 -2.378 11.966 1.00 88.00 95 GLU A N 1
ATOM 743 C CA . GLU A 1 95 ? -19.476 -3.479 12.918 1.00 88.00 95 GLU A CA 1
ATOM 744 C C . GLU A 1 95 ? -18.403 -4.524 12.596 1.00 88.00 95 GLU A C 1
ATOM 746 O O . GLU A 1 95 ? -17.707 -4.477 11.574 1.00 88.00 95 GLU A O 1
ATOM 751 N N . GLU A 1 96 ? -18.185 -5.434 13.540 1.00 88.19 96 GLU A N 1
ATOM 752 C CA . GLU A 1 96 ? -17.334 -6.592 13.293 1.00 88.19 96 GLU A CA 1
ATOM 753 C C . GLU A 1 96 ? -18.009 -7.489 12.251 1.00 88.19 96 GLU A C 1
ATOM 755 O O . GLU A 1 96 ? -19.229 -7.604 12.205 1.00 88.19 96 GLU A O 1
ATOM 760 N N . ASN A 1 97 ? -17.208 -8.113 11.391 1.00 89.44 97 ASN A N 1
ATOM 761 C CA . ASN A 1 97 ? -17.652 -8.986 10.304 1.00 89.44 97 ASN A CA 1
ATOM 762 C C . ASN A 1 97 ? -18.374 -8.294 9.131 1.00 89.44 97 ASN A C 1
ATOM 764 O O . ASN A 1 97 ? -18.758 -8.981 8.183 1.00 89.44 97 ASN A O 1
ATOM 768 N N . ASP A 1 98 ? -18.468 -6.962 9.120 1.00 88.88 98 ASP A N 1
ATOM 769 C CA . ASP A 1 98 ? -18.992 -6.214 7.974 1.00 88.88 98 ASP A CA 1
ATOM 770 C C . ASP A 1 98 ? -18.105 -6.331 6.726 1.00 88.88 98 ASP A C 1
ATOM 772 O O . ASP A 1 98 ? -16.869 -6.431 6.793 1.00 88.88 98 ASP A O 1
ATOM 776 N N . GLU A 1 99 ? -18.741 -6.238 5.554 1.00 89.38 99 GLU A N 1
ATOM 777 C CA . GLU A 1 99 ? -18.045 -6.150 4.274 1.00 89.38 99 GLU A CA 1
ATOM 778 C C . GLU A 1 99 ? -17.616 -4.716 3.961 1.00 89.38 99 GLU A C 1
ATOM 780 O O . GLU A 1 99 ? -18.419 -3.780 3.914 1.00 89.38 99 GLU A O 1
ATOM 785 N N . VAL A 1 100 ? -16.333 -4.559 3.632 1.00 89.62 100 VAL A N 1
ATOM 786 C CA . VAL A 1 100 ? -15.734 -3.256 3.341 1.00 89.62 100 VAL A CA 1
ATOM 787 C C . VAL A 1 100 ? -14.971 -3.243 2.034 1.00 89.62 100 VAL A C 1
ATOM 789 O O . VAL A 1 100 ? -14.236 -4.177 1.689 1.00 89.62 100 VAL A O 1
ATOM 792 N N . LEU A 1 101 ? -15.095 -2.128 1.315 1.00 90.31 101 LEU A N 1
ATOM 793 C CA . LEU A 1 101 ? -14.265 -1.844 0.154 1.00 90.31 101 LEU A CA 1
ATOM 794 C C . LEU A 1 101 ? -13.047 -1.020 0.576 1.00 90.31 101 LEU A C 1
ATOM 796 O O . LEU A 1 101 ? -13.167 0.095 1.089 1.00 90.31 101 LEU A O 1
ATOM 800 N N . VAL A 1 102 ? -11.858 -1.561 0.319 1.00 90.94 102 VAL A N 1
ATOM 801 C CA . VAL A 1 102 ? -10.580 -0.948 0.684 1.00 90.94 102 VAL A CA 1
ATOM 802 C C . VAL A 1 102 ? -9.838 -0.472 -0.563 1.00 90.94 102 VAL A C 1
ATOM 804 O O . VAL A 1 102 ? -9.697 -1.209 -1.542 1.00 90.94 102 VAL A O 1
ATOM 807 N N . ALA A 1 103 ? -9.297 0.744 -0.500 1.00 90.62 103 ALA A N 1
ATOM 808 C CA . ALA A 1 103 ? -8.436 1.327 -1.524 1.00 90.62 103 ALA A CA 1
ATOM 809 C C . ALA A 1 103 ? -7.061 1.720 -0.984 1.00 90.62 103 ALA A C 1
ATOM 811 O O . ALA A 1 103 ? -6.839 1.885 0.216 1.00 90.62 103 ALA A O 1
ATOM 812 N N . GLY A 1 104 ? -6.112 1.896 -1.902 1.00 88.00 104 GLY A N 1
ATOM 813 C CA . GLY A 1 104 ? -4.810 2.472 -1.587 1.00 88.00 104 GLY A CA 1
ATOM 814 C C . GLY A 1 104 ? -4.900 3.971 -1.290 1.00 88.00 104 GLY A C 1
ATOM 815 O O . GLY A 1 104 ? -5.696 4.697 -1.875 1.00 88.00 104 GLY A O 1
ATOM 816 N N . PHE A 1 105 ? -4.006 4.458 -0.436 1.00 83.44 105 PHE A N 1
ATOM 817 C CA . PHE A 1 105 ? -3.935 5.866 -0.021 1.00 83.44 105 PHE A CA 1
ATOM 818 C C . PHE A 1 105 ? -3.204 6.789 -1.032 1.00 83.44 105 PHE A C 1
ATOM 820 O O . PHE A 1 105 ? -2.726 7.865 -0.689 1.00 83.44 105 PHE A O 1
ATOM 827 N N . GLY A 1 106 ? -3.011 6.348 -2.280 1.00 82.81 106 GLY A N 1
ATOM 828 C CA . GLY A 1 106 ? -2.399 7.146 -3.357 1.00 82.81 106 GLY A CA 1
ATOM 829 C C . GLY A 1 106 ? -0.860 7.224 -3.385 1.00 82.81 106 GLY A C 1
ATOM 830 O O . GLY A 1 106 ? -0.281 7.399 -4.454 1.00 82.81 106 GLY A O 1
ATOM 831 N N . ARG A 1 107 ? -0.136 6.989 -2.279 1.00 84.50 107 ARG A N 1
ATOM 832 C CA . ARG A 1 107 ? 1.350 7.062 -2.248 1.00 84.50 107 ARG A CA 1
ATOM 833 C C . ARG A 1 107 ? 2.066 5.780 -2.707 1.00 84.50 107 ARG A C 1
ATOM 835 O O . ARG A 1 107 ? 3.072 5.386 -2.127 1.00 84.50 107 ARG A O 1
ATOM 842 N N . LYS A 1 108 ? 1.555 5.088 -3.735 1.00 82.44 108 LYS A N 1
ATOM 843 C CA . LYS A 1 108 ? 2.170 3.881 -4.355 1.00 82.44 108 LYS A CA 1
ATOM 844 C C . LYS A 1 108 ? 2.596 2.774 -3.359 1.00 82.44 108 LYS A C 1
ATOM 846 O O . LYS A 1 108 ? 3.606 2.089 -3.572 1.00 82.44 108 LYS A O 1
ATOM 851 N N . GLY A 1 109 ? 1.818 2.592 -2.287 1.00 80.94 109 GLY A N 1
ATOM 852 C CA . GLY A 1 109 ? 2.054 1.591 -1.236 1.00 80.94 109 GLY A CA 1
ATOM 853 C C . GLY A 1 109 ? 2.872 2.084 -0.036 1.00 80.94 109 GLY A C 1
ATOM 854 O O . GLY A 1 109 ? 3.283 1.267 0.787 1.00 80.94 109 GLY A O 1
ATOM 855 N N . HIS A 1 110 ? 3.121 3.389 0.070 1.00 87.38 110 HIS A N 1
ATOM 856 C CA . HIS A 1 110 ? 3.692 4.013 1.262 1.00 87.38 110 HIS A CA 1
ATOM 857 C C . HIS A 1 110 ? 2.597 4.471 2.229 1.00 87.38 110 HIS A C 1
ATOM 859 O O . HIS A 1 110 ? 1.485 4.787 1.809 1.00 87.38 110 HIS A O 1
ATOM 865 N N . ALA A 1 111 ? 2.934 4.495 3.521 1.00 88.31 111 ALA A N 1
ATOM 866 C CA . ALA A 1 111 ? 2.069 5.076 4.539 1.00 88.31 111 ALA A CA 1
ATOM 867 C C . ALA A 1 111 ? 1.945 6.592 4.333 1.00 88.31 111 ALA A C 1
ATOM 869 O O . ALA A 1 111 ? 2.841 7.231 3.761 1.00 88.31 111 ALA A O 1
ATOM 870 N N . VAL A 1 112 ? 0.821 7.156 4.763 1.00 86.12 112 VAL A N 1
ATOM 871 C CA . VAL A 1 112 ? 0.472 8.554 4.498 1.00 86.12 112 VAL A CA 1
ATOM 872 C C . VAL A 1 112 ? 0.358 9.334 5.794 1.00 86.12 112 VAL A C 1
ATOM 874 O O . VAL A 1 112 ? -0.147 8.824 6.788 1.00 86.12 112 VAL A O 1
ATOM 877 N N . GLY A 1 113 ? 0.845 10.575 5.743 1.00 87.19 113 GLY A N 1
ATOM 878 C CA . GLY A 1 113 ? 0.752 11.527 6.839 1.00 87.19 113 GLY A CA 1
ATOM 879 C C . GLY A 1 113 ? 1.433 11.042 8.115 1.00 87.19 113 GLY A C 1
ATOM 880 O O . GLY A 1 113 ? 2.536 10.487 8.095 1.00 87.19 113 GLY A O 1
ATOM 881 N N . ASP A 1 114 ? 0.732 11.281 9.211 1.00 88.94 114 ASP A N 1
ATOM 882 C CA . ASP A 1 114 ? 1.090 10.966 10.586 1.00 88.94 114 ASP A CA 1
ATOM 883 C C . ASP A 1 114 ? 0.727 9.532 10.992 1.00 88.94 114 ASP A C 1
ATOM 885 O O . ASP A 1 114 ? 1.091 9.114 12.084 1.00 88.94 114 ASP A O 1
ATOM 889 N N . ILE A 1 115 ? 0.073 8.746 10.131 1.00 89.50 115 ILE A N 1
ATOM 890 C CA . ILE A 1 115 ? -0.394 7.403 10.485 1.00 89.50 115 ILE A CA 1
ATOM 891 C C . ILE A 1 115 ? 0.725 6.373 10.238 1.00 89.50 115 ILE A C 1
ATOM 893 O O . ILE A 1 115 ? 1.118 6.128 9.086 1.00 89.50 115 ILE A O 1
ATOM 897 N N . PRO A 1 116 ? 1.287 5.735 11.281 1.00 89.31 116 PRO A N 1
ATOM 898 C CA . PRO A 1 116 ? 2.300 4.703 11.108 1.00 89.31 116 PRO A CA 1
ATOM 899 C C . PRO A 1 116 ? 1.687 3.416 10.543 1.00 89.31 116 PRO A C 1
ATOM 901 O O . PRO A 1 116 ? 0.637 2.954 10.968 1.00 89.31 116 PRO A O 1
ATOM 904 N N . GLY A 1 117 ? 2.360 2.804 9.566 1.00 86.56 117 GLY A N 1
ATOM 905 C CA . GLY A 1 117 ? 2.022 1.461 9.075 1.00 86.56 117 GLY A CA 1
ATOM 906 C C . GLY A 1 117 ? 0.753 1.344 8.219 1.00 86.56 117 GLY A C 1
ATOM 907 O O . GLY A 1 117 ? 0.637 0.375 7.469 1.00 86.56 117 GLY A O 1
ATOM 908 N N . VAL A 1 118 ? -0.145 2.330 8.242 1.00 90.69 118 VAL A N 1
ATOM 909 C CA . VAL A 1 118 ? -1.400 2.305 7.480 1.00 90.69 118 VAL A CA 1
ATOM 910 C C . VAL A 1 118 ? -1.176 2.806 6.054 1.00 90.69 118 VAL A C 1
ATOM 912 O O . VAL A 1 118 ? -0.703 3.916 5.818 1.00 90.69 118 VAL A O 1
ATOM 915 N N . ARG A 1 119 ? -1.487 1.948 5.078 1.00 90.69 119 ARG A N 1
ATOM 916 C CA . ARG A 1 119 ? -1.264 2.184 3.633 1.00 90.69 119 ARG A CA 1
ATOM 917 C C . ARG A 1 119 ? -2.562 2.249 2.829 1.00 90.69 119 ARG A C 1
ATOM 919 O O . ARG A 1 119 ? -2.528 2.495 1.620 1.00 90.69 119 ARG A O 1
ATOM 926 N N . PHE A 1 120 ? -3.681 1.983 3.490 1.00 91.19 120 PHE A N 1
ATOM 927 C CA . PHE A 1 120 ? -4.983 1.766 2.883 1.00 91.19 120 PHE A CA 1
ATOM 928 C C . PHE A 1 120 ? -6.046 2.601 3.590 1.00 91.19 120 PHE A C 1
ATOM 930 O O . PHE A 1 120 ? -5.902 2.910 4.772 1.00 91.19 120 PHE A O 1
ATOM 937 N N . LYS A 1 121 ? -7.101 2.950 2.860 1.00 89.12 121 LYS A N 1
ATOM 938 C CA . LYS A 1 121 ? -8.295 3.625 3.373 1.00 89.12 121 LYS A CA 1
ATOM 939 C C . LYS A 1 121 ? -9.534 2.783 3.079 1.00 89.12 121 LYS A C 1
ATOM 941 O O . LYS A 1 121 ? -9.579 2.128 2.033 1.00 89.12 121 LYS A O 1
ATOM 946 N N . SER A 1 122 ? -10.517 2.800 3.969 1.00 80.88 122 SER A N 1
ATOM 947 C CA . SER A 1 122 ? -11.864 2.308 3.665 1.00 80.88 122 SER A CA 1
ATOM 948 C C . SER A 1 122 ? -12.620 3.354 2.841 1.00 80.88 122 SER A C 1
ATOM 950 O O . SER A 1 122 ? -12.444 4.553 3.051 1.00 80.88 122 SER A O 1
ATOM 952 N N . LEU A 1 123 ? -13.412 2.905 1.867 1.00 72.31 123 LEU A N 1
ATOM 953 C CA . LEU A 1 123 ? -14.233 3.764 1.002 1.00 72.31 123 LEU A CA 1
ATOM 954 C C . LEU A 1 123 ? -15.728 3.623 1.291 1.00 72.31 123 LEU A C 1
ATOM 956 O O . LEU A 1 123 ? -16.424 4.631 1.373 1.00 72.31 123 LEU A O 1
ATOM 960 N N . CYS A 1 124 ? -16.200 2.381 1.408 1.00 66.94 124 CYS A N 1
ATOM 961 C CA . CYS A 1 124 ? -17.620 2.057 1.506 1.00 66.94 124 CYS A CA 1
ATOM 962 C C . CYS A 1 124 ? -17.837 0.882 2.463 1.00 66.94 124 CYS A C 1
ATOM 964 O O . CYS A 1 124 ? -16.995 -0.025 2.525 1.00 66.94 124 CYS A O 1
ATOM 966 N N . PHE A 1 125 ? -18.996 0.888 3.117 1.00 66.94 125 PHE A N 1
ATOM 967 C CA . PHE A 1 125 ? -19.504 -0.180 3.980 1.00 66.94 125 PHE A CA 1
ATOM 968 C C . PHE A 1 125 ? -20.790 -0.746 3.358 1.00 66.94 125 PHE A C 1
ATOM 970 O O . PHE A 1 125 ? -21.596 0.005 2.804 1.00 66.94 125 PHE A O 1
ATOM 977 N N . ASN A 1 126 ? -20.954 -2.072 3.381 1.00 59.28 126 ASN A N 1
ATOM 978 C CA . ASN A 1 126 ? -22.186 -2.773 2.991 1.00 59.28 126 ASN A CA 1
ATOM 979 C C . ASN A 1 126 ? -22.729 -2.493 1.574 1.00 59.28 126 ASN A C 1
ATOM 981 O O . ASN A 1 126 ? -23.926 -2.559 1.360 1.00 59.28 126 ASN A O 1
ATOM 985 N N . ASN A 1 127 ? -21.871 -2.234 0.578 1.00 53.75 127 ASN A N 1
ATOM 986 C CA . ASN A 1 127 ? -22.217 -2.080 -0.855 1.00 53.75 127 ASN A CA 1
ATOM 987 C C . ASN A 1 127 ? -23.250 -0.977 -1.225 1.00 53.75 127 ASN A C 1
ATOM 989 O O . ASN A 1 127 ? -23.467 -0.774 -2.417 1.00 53.75 127 ASN A O 1
ATOM 993 N N . TYR A 1 128 ? -23.828 -0.245 -0.262 1.00 49.41 128 TYR A N 1
ATOM 994 C CA . TYR A 1 128 ? -24.879 0.765 -0.493 1.00 49.41 128 TYR A CA 1
ATOM 995 C C . TYR A 1 128 ? -24.517 2.186 -0.042 1.00 49.41 128 TYR A C 1
ATOM 997 O O . TYR A 1 128 ? -25.145 3.127 -0.507 1.00 49.41 128 TYR A O 1
ATOM 1005 N N . PHE A 1 129 ? -23.513 2.364 0.824 1.00 55.09 129 PHE A N 1
ATOM 1006 C CA . PHE A 1 129 ? -23.123 3.684 1.327 1.00 55.09 129 PHE A CA 1
ATOM 1007 C C . PHE A 1 129 ? -21.669 3.998 0.989 1.00 55.09 129 PHE A C 1
ATOM 1009 O O . PHE A 1 129 ? -20.737 3.335 1.465 1.00 55.09 129 PHE A O 1
ATOM 1016 N N . SER A 1 130 ? -21.461 5.037 0.180 1.00 57.19 130 SER A N 1
ATOM 1017 C CA . SER A 1 130 ? -20.161 5.694 0.127 1.00 57.19 130 SER A CA 1
ATOM 1018 C C . SER A 1 130 ? -19.988 6.570 1.371 1.00 57.19 130 SER A C 1
ATOM 1020 O O . SER A 1 130 ? -20.921 7.234 1.818 1.00 57.19 130 SER A O 1
ATOM 1022 N N . LEU A 1 131 ? -18.781 6.603 1.945 1.00 54.44 131 LEU A N 1
ATOM 10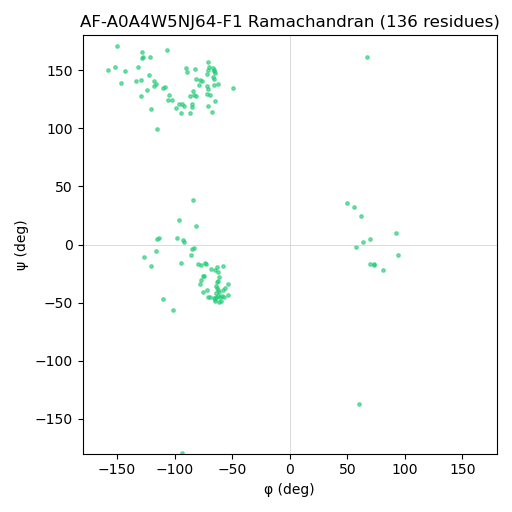23 C CA . LEU A 1 131 ? -18.476 7.501 3.071 1.00 54.44 131 LEU A CA 1
ATOM 1024 C C . LEU A 1 131 ? -18.703 8.986 2.738 1.00 54.44 131 LEU A C 1
ATOM 1026 O O . LEU A 1 131 ? -18.819 9.793 3.648 1.00 54.44 131 LEU A O 1
ATOM 1030 N N . VAL A 1 132 ? -18.769 9.324 1.447 1.00 54.16 132 VAL A N 1
ATOM 1031 C CA . VAL A 1 132 ? -19.086 10.665 0.941 1.00 54.16 132 VAL A CA 1
ATOM 1032 C C . VAL A 1 132 ? -20.591 10.954 1.019 1.00 54.16 132 VAL A C 1
ATOM 1034 O O . VAL A 1 132 ? -20.977 12.083 1.284 1.00 54.16 132 VAL A O 1
ATOM 1037 N N . GLU A 1 133 ? -21.455 9.953 0.825 1.00 50.69 133 GLU A N 1
ATOM 1038 C CA . GLU A 1 133 ? -22.914 10.125 0.918 1.00 50.69 133 GLU A CA 1
ATOM 1039 C C . GLU A 1 133 ? -23.411 10.193 2.366 1.00 50.69 133 GLU A C 1
ATOM 1041 O O . GLU A 1 133 ? -2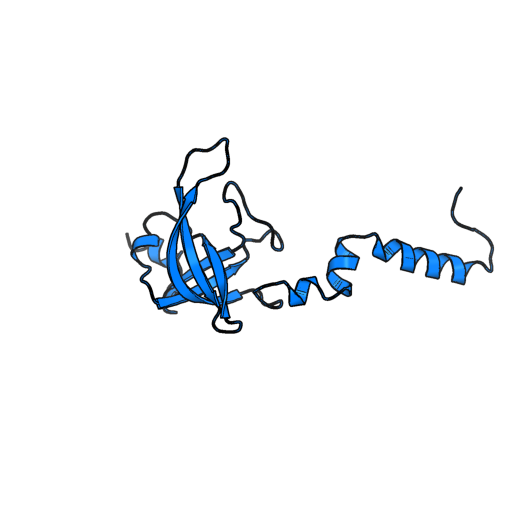4.372 10.905 2.639 1.00 50.69 133 GLU A O 1
ATOM 1046 N N . LEU A 1 134 ? -22.743 9.517 3.309 1.00 49.62 134 LEU A N 1
ATOM 1047 C CA . LEU A 1 134 ? -23.089 9.600 4.737 1.00 49.62 134 LEU A CA 1
ATOM 1048 C C . LEU A 1 134 ? -22.863 11.000 5.334 1.00 49.62 134 LEU A C 1
ATOM 1050 O O . LEU A 1 134 ? -23.497 11.338 6.328 1.00 49.62 134 LEU A O 1
ATOM 1054 N N . GLU A 1 135 ? -22.007 11.829 4.729 1.00 50.56 135 GLU A N 1
ATOM 1055 C CA . GLU A 1 135 ? -21.795 13.220 5.159 1.00 50.56 135 GLU A CA 1
ATOM 1056 C C . GLU A 1 135 ? -22.961 14.150 4.786 1.00 50.56 135 GLU A C 1
ATOM 1058 O O . GLU A 1 135 ? -23.070 15.233 5.349 1.00 50.56 135 GLU A O 1
ATOM 1063 N N . GLY A 1 136 ? -23.846 13.738 3.868 1.00 44.31 136 GLY A N 1
ATOM 1064 C CA . GLY A 1 136 ? -25.021 14.512 3.453 1.00 44.31 136 GLY A CA 1
ATOM 1065 C C . GLY A 1 136 ? -26.310 14.199 4.220 1.00 44.31 136 GLY A C 1
ATOM 1066 O O . GLY A 1 136 ? -27.360 14.717 3.848 1.00 44.31 136 GLY A O 1
ATOM 1067 N N . VAL A 1 137 ? -26.258 13.325 5.234 1.00 43.41 137 VAL A N 1
ATOM 1068 C CA . VAL A 1 137 ? -27.438 12.832 5.980 1.00 43.41 137 VAL A CA 1
ATOM 1069 C C . VAL A 1 137 ? -27.448 13.297 7.453 1.00 43.41 137 VAL A C 1
ATOM 1071 O O . VAL A 1 137 ? -28.354 12.935 8.201 1.00 43.41 137 VAL A O 1
ATOM 1074 N N . CYS A 1 138 ? -26.501 14.147 7.869 1.00 37.09 138 CYS A N 1
ATOM 1075 C CA . CYS A 1 138 ? -26.520 14.830 9.171 1.00 37.09 138 CYS A CA 1
ATOM 1076 C C . CYS A 1 138 ? -26.773 16.332 9.013 1.00 37.09 138 CYS A C 1
ATOM 1078 O O . CYS A 1 138 ? -26.130 16.941 8.129 1.00 37.09 138 CYS A O 1
#

InterPro domains:
  IPR005680 Small ribosomal subunit protein uS12, eukaryota/archaea [TIGR00982] (6-133)
  IPR005680 Small ribosomal subunit protein uS12, eukaryota/archaea [cd03367] (26-134)
  IPR006032 Small ribosomal subunit protein uS12 [PF00164] (36-126)
  IPR006032 Small ribosomal subunit protein uS12 [PS00055] (60-67)
  IPR006032 Small ribosomal subunit protein uS12 [PTHR11652] (2-121)
  IPR012340 Nucleic acid-binding, OB-fold [G3DSA:2.40.50.140] (25-133)
  IPR012340 Nucleic acid-binding, OB-fold [SSF50249] (20-123)

Organism: NCBI:txid62062

Nearest PDB structures (foldseek):
  6xa1-assembly1_SX  TM=9.850E-01  e=1.986E-21  Homo sapiens
  8rxh-assembly1_SP  TM=9.866E-01  e=5.595E-19  Leishmania major strain Friedlin
  8ove-assembly1_AS  TM=9.813E-01  e=1.729E-18  Trypanosoma brucei brucei
  8btr-assembly1_SO  TM=9.541E-01  e=1.156E-17  Giardia lamblia ATCC 50803
  8brm-assembly1_SO  TM=9.680E-01  e=3.573E-17  Giardia lamblia ATCC 50803

Solvent-accessible surface area (backbone atoms only — not comparable to full-atom values): 8153 Å² total; per-residue (Å²): 139,82,82,89,83,57,93,88,40,63,67,60,57,51,50,52,50,57,58,56,44,59,73,37,66,66,53,37,50,67,73,65,46,57,55,43,73,68,37,88,54,62,80,49,76,58,43,56,22,33,31,65,48,82,39,78,42,65,38,40,83,96,51,90,51,73,44,56,27,34,33,28,33,26,70,90,70,68,49,76,45,52,26,35,53,66,73,82,73,52,73,75,80,56,58,72,67,38,51,33,38,34,32,63,65,77,56,88,78,39,56,53,91,49,45,72,88,33,33,27,28,51,51,32,49,71,95,77,44,46,64,74,60,62,66,74,76,115

Secondary structure (DSSP, 8-state):
------TT-HHHHHHHHHHHHTTSHHHHHHHSSHHHHH-TTTT-SEEEEEEEEEEEEEPPTT---EEEEEEEEETTT--EEEEE--SSSGGGG--TT-EEEEEE-SSTT---TT-SS--EEEEEETTTEETTTGGG--

Sequence (138 aa):
LGKCRGLRTARKLRNHRREQRWHDKQYKKAHLGTALKANPFGGASHAKGIVLEKVGVEAKQPNSAIRKCVRVQLIKNGKKITAFVPNDGCLNFIEENDEVLVAGFGRKGHAVGDIPGVRFKSLCFNNYFSLVELEGVC

pLDDT: mean 85.05, std 12.46, range [37.09, 94.62]

Radius of gyration: 21.63 Å; Cα contacts (8 Å, |Δi|>4): 218; chains: 1; bounding box: 64×30×54 Å